Protein AF-A0A957MTG2-F1 (afdb_monomer)

Solvent-accessible surface area (backbone atoms only — not co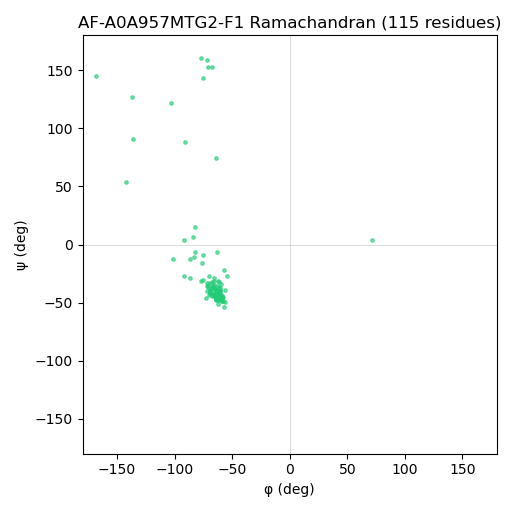mparable to full-atom values): 6756 Å² total; per-residue (Å²): 116,56,72,66,56,49,52,49,52,50,48,50,48,51,49,49,45,49,52,54,45,49,52,50,52,50,51,28,59,73,69,75,48,85,51,72,64,60,55,53,51,46,50,51,49,51,47,51,48,63,59,45,48,57,49,62,60,48,54,39,56,54,51,55,51,51,50,52,51,52,51,52,52,50,55,49,51,62,68,74,48,51,77,68,57,52,52,53,50,50,56,52,60,74,70,51,99,70,54,78,67,56,55,52,51,57,66,62,62,60,73,64,76,82,74,76,130

Radius of gyration: 26.31 Å; Cα contacts (8 Å, |Δi|>4): 31; chains: 1; bounding box: 50×38×67 Å

Structure (mmCIF, N/CA/C/O backbone):
data_AF-A0A957MTG2-F1
#
_entry.id   AF-A0A957MTG2-F1
#
loop_
_atom_site.group_PDB
_atom_site.id
_atom_site.type_symbol
_atom_site.label_atom_id
_atom_site.label_alt_id
_atom_site.label_comp_id
_atom_site.label_asym_id
_atom_site.label_entity_id
_atom_site.label_seq_id
_atom_site.pdbx_PDB_ins_code
_atom_site.Cartn_x
_atom_site.Cartn_y
_atom_site.Cartn_z
_atom_site.occupancy
_atom_site.B_iso_or_equiv
_atom_site.auth_seq_id
_atom_site.auth_comp_id
_atom_site.auth_asym_id
_atom_site.auth_atom_id
_atom_site.pdbx_PDB_model_num
ATOM 1 N N . MET A 1 1 ? -6.162 0.741 13.867 1.00 60.31 1 MET A N 1
ATOM 2 C CA . MET A 1 1 ? -5.181 1.696 13.278 1.00 60.31 1 MET A CA 1
ATOM 3 C C . MET A 1 1 ? -5.815 3.071 12.999 1.00 60.31 1 MET A C 1
ATOM 5 O O . MET A 1 1 ? -6.936 3.103 12.501 1.00 60.31 1 MET A O 1
ATOM 9 N N . SER A 1 2 ? -5.144 4.195 13.303 1.00 74.56 2 SER A N 1
ATOM 10 C CA . SER A 1 2 ? -5.679 5.555 13.064 1.00 74.56 2 SER A CA 1
ATOM 11 C C . SER A 1 2 ? -5.703 5.934 11.575 1.00 74.56 2 SER A C 1
ATOM 13 O O . SER A 1 2 ? -4.963 5.381 10.759 1.00 74.56 2 SER A O 1
ATOM 15 N N . GLU A 1 3 ? -6.541 6.906 11.206 1.00 76.62 3 GLU A N 1
ATOM 16 C CA . GLU A 1 3 ? -6.625 7.413 9.829 1.00 76.62 3 GLU A CA 1
ATOM 17 C C . GLU A 1 3 ? -5.312 8.031 9.341 1.00 76.62 3 GLU A C 1
ATOM 19 O O . GLU A 1 3 ? -4.906 7.791 8.204 1.00 76.62 3 GLU A O 1
ATOM 24 N N . SER A 1 4 ? -4.598 8.713 10.239 1.00 82.44 4 SER A N 1
ATOM 25 C CA . SER A 1 4 ? -3.248 9.216 9.995 1.00 82.44 4 SER A CA 1
ATOM 26 C C . SER A 1 4 ? -2.274 8.091 9.640 1.00 82.44 4 SER A C 1
ATOM 28 O O . SER A 1 4 ? -1.585 8.193 8.631 1.00 82.44 4 SER A O 1
ATOM 30 N N . ASN A 1 5 ? -2.286 6.970 10.371 1.00 85.12 5 ASN A N 1
ATOM 31 C CA . ASN A 1 5 ? -1.425 5.827 10.057 1.00 85.12 5 ASN A CA 1
ATOM 32 C C . ASN A 1 5 ? -1.743 5.210 8.688 1.00 85.12 5 ASN A C 1
ATOM 34 O O . ASN A 1 5 ? -0.824 4.771 8.000 1.00 85.12 5 ASN A O 1
ATOM 38 N N . ARG A 1 6 ? -3.017 5.174 8.262 1.00 81.75 6 ARG A N 1
ATOM 39 C CA . ARG A 1 6 ? -3.400 4.669 6.924 1.00 81.75 6 ARG A CA 1
ATOM 40 C C . ARG A 1 6 ? -2.825 5.543 5.820 1.00 81.75 6 ARG A C 1
ATOM 42 O O . ARG A 1 6 ? -2.247 5.024 4.863 1.00 81.75 6 ARG A O 1
ATOM 49 N N . ALA A 1 7 ? -2.976 6.857 5.971 1.00 86.69 7 ALA A N 1
ATOM 50 C CA . ALA A 1 7 ? -2.436 7.829 5.034 1.00 86.69 7 ALA A CA 1
ATOM 51 C C . ALA A 1 7 ? -0.906 7.735 4.975 1.00 86.69 7 ALA A C 1
ATOM 53 O O . ALA A 1 7 ? -0.346 7.667 3.884 1.00 86.69 7 ALA A O 1
ATOM 54 N N . THR A 1 8 ? -0.239 7.626 6.127 1.00 91.19 8 THR A N 1
ATOM 55 C CA . THR A 1 8 ? 1.216 7.459 6.202 1.00 91.19 8 THR A CA 1
ATOM 56 C C . THR A 1 8 ? 1.685 6.159 5.553 1.00 91.19 8 THR A C 1
ATOM 58 O O . THR A 1 8 ? 2.601 6.204 4.741 1.00 91.19 8 THR A O 1
ATOM 61 N N . LEU A 1 9 ? 1.060 5.011 5.834 1.00 90.25 9 LEU A N 1
ATOM 62 C CA . LEU A 1 9 ? 1.445 3.734 5.215 1.00 90.25 9 LEU A CA 1
ATOM 63 C C . LEU A 1 9 ? 1.228 3.732 3.701 1.00 90.25 9 LEU A C 1
ATOM 65 O O . LEU A 1 9 ? 2.086 3.258 2.962 1.00 90.25 9 LEU A O 1
ATOM 69 N N . THR A 1 10 ? 0.113 4.295 3.235 1.00 91.12 10 THR A N 1
ATOM 70 C CA . THR A 1 10 ? -0.160 4.425 1.797 1.00 91.12 10 THR A CA 1
ATOM 71 C C . THR A 1 10 ? 0.876 5.342 1.149 1.00 91.12 10 THR A C 1
ATOM 73 O O . THR A 1 10 ? 1.462 4.991 0.131 1.00 91.12 10 THR A O 1
ATOM 76 N N . PHE A 1 11 ? 1.177 6.483 1.773 1.00 93.00 11 PHE A N 1
ATOM 77 C CA . PHE A 1 11 ? 2.217 7.395 1.306 1.00 93.00 11 PHE A CA 1
ATOM 78 C C . PHE A 1 11 ? 3.591 6.717 1.237 1.00 93.00 11 PHE A C 1
ATOM 80 O O . PHE A 1 11 ? 4.267 6.820 0.219 1.00 93.00 11 PHE A O 1
ATOM 87 N N . VAL A 1 12 ? 3.984 5.973 2.275 1.00 94.50 12 VAL A N 1
ATOM 88 C CA . VAL A 1 12 ? 5.250 5.224 2.3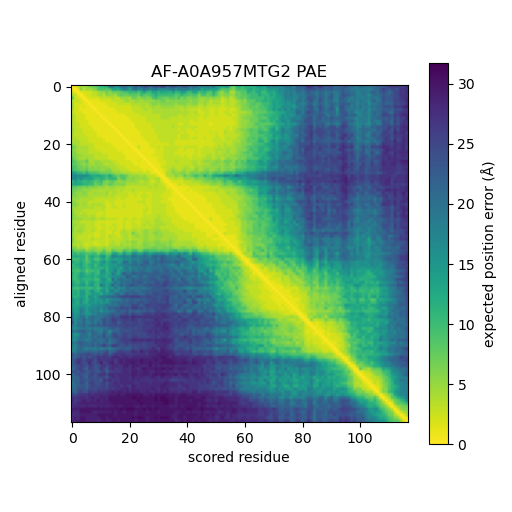15 1.00 94.50 12 VAL A CA 1
ATOM 89 C C . VAL A 1 12 ? 5.299 4.158 1.219 1.00 94.50 12 VAL A C 1
ATOM 91 O O . VAL A 1 12 ? 6.312 4.053 0.533 1.00 94.50 12 VAL A O 1
ATOM 94 N N . LEU A 1 13 ? 4.213 3.408 1.006 1.00 94.25 13 LEU A N 1
ATOM 95 C CA . LEU A 1 13 ? 4.109 2.400 -0.053 1.00 94.25 13 LEU A CA 1
ATOM 96 C C . LEU A 1 13 ? 4.336 3.016 -1.442 1.00 94.25 13 LEU A C 1
ATOM 98 O O . LEU A 1 13 ? 5.140 2.508 -2.228 1.00 94.25 13 LEU A O 1
ATOM 102 N N . TRP A 1 14 ? 3.656 4.124 -1.740 1.00 94.94 14 TRP A N 1
ATOM 103 C CA . TRP A 1 14 ? 3.784 4.811 -3.025 1.00 94.94 14 TRP A CA 1
ATOM 104 C C . TRP A 1 14 ? 5.146 5.486 -3.194 1.00 94.94 14 TRP A C 1
ATOM 106 O O . TRP A 1 14 ? 5.735 5.392 -4.269 1.00 94.94 14 TRP A O 1
ATOM 116 N N . LEU A 1 15 ? 5.684 6.101 -2.137 1.00 96.25 15 LEU A N 1
ATOM 117 C CA . LEU A 1 15 ? 7.016 6.704 -2.151 1.00 96.25 15 LEU A CA 1
ATOM 118 C C . LEU A 1 15 ? 8.092 5.649 -2.418 1.00 96.25 15 LEU A C 1
ATOM 120 O O . LEU A 1 15 ? 8.933 5.837 -3.293 1.00 96.25 15 LEU A O 1
ATOM 124 N N . PHE A 1 16 ? 8.043 4.521 -1.710 1.00 95.38 16 PHE A N 1
ATOM 125 C CA . PHE A 1 16 ? 8.971 3.415 -1.917 1.00 95.38 16 PHE A CA 1
ATOM 126 C C . PHE A 1 16 ? 8.884 2.878 -3.348 1.00 95.38 16 PHE A C 1
ATOM 128 O O . PHE A 1 16 ? 9.905 2.719 -4.014 1.00 95.38 16 PHE A O 1
ATOM 135 N N . SER A 1 17 ? 7.666 2.682 -3.858 1.00 93.75 17 SER A N 1
ATOM 136 C CA . SER A 1 17 ? 7.443 2.229 -5.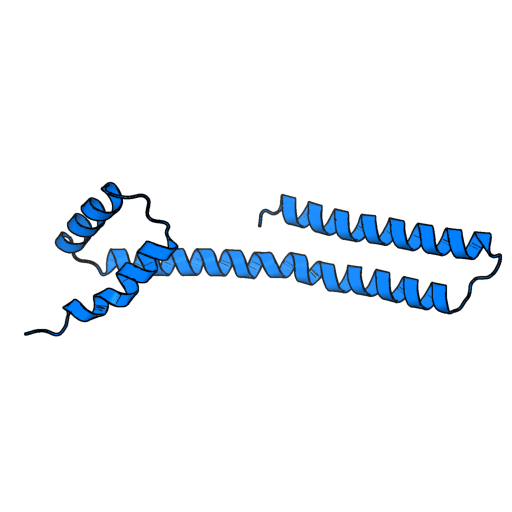235 1.00 93.75 17 SER A CA 1
ATOM 137 C C . SER A 1 17 ? 8.025 3.210 -6.255 1.00 93.75 17 SER A C 1
ATOM 139 O O . SER A 1 17 ? 8.700 2.791 -7.192 1.00 93.75 17 SER A O 1
ATOM 141 N N . ALA A 1 18 ? 7.834 4.517 -6.053 1.00 94.56 18 ALA A N 1
ATOM 142 C CA . ALA A 1 18 ? 8.395 5.555 -6.913 1.00 94.56 18 ALA A CA 1
ATOM 143 C C . ALA A 1 18 ? 9.931 5.564 -6.889 1.00 94.56 18 ALA A C 1
ATOM 145 O O . ALA A 1 18 ? 10.555 5.674 -7.942 1.00 94.56 18 ALA A O 1
ATOM 146 N N . VAL A 1 19 ? 10.543 5.399 -5.713 1.00 96.69 19 VAL A N 1
ATOM 147 C CA . VAL A 1 19 ? 12.004 5.309 -5.568 1.00 96.69 19 VAL A CA 1
ATOM 148 C C . VAL A 1 19 ? 12.550 4.080 -6.295 1.00 96.69 19 VAL A C 1
ATOM 150 O O . VAL A 1 19 ? 13.509 4.200 -7.056 1.00 96.69 19 VAL A O 1
ATOM 153 N N . VAL A 1 20 ? 11.927 2.914 -6.112 1.00 95.06 20 VAL A N 1
ATOM 154 C CA . VAL A 1 20 ? 12.345 1.666 -6.770 1.00 95.06 20 VAL A CA 1
ATOM 155 C C . VAL A 1 20 ? 12.201 1.768 -8.287 1.00 95.06 20 VAL A C 1
ATOM 157 O O . VAL A 1 20 ? 13.132 1.419 -9.010 1.00 95.06 20 VAL A O 1
ATOM 160 N N . LEU A 1 21 ? 11.075 2.290 -8.782 1.00 94.06 21 LEU A N 1
ATOM 161 C CA . LEU A 1 21 ? 10.871 2.522 -10.213 1.00 94.06 21 LEU A CA 1
ATOM 162 C C . LEU A 1 21 ? 11.900 3.511 -10.765 1.00 94.06 21 LEU A C 1
ATOM 164 O O . LEU A 1 21 ? 12.518 3.237 -11.789 1.00 94.06 21 LEU A O 1
ATOM 168 N N . GLY A 1 22 ? 12.135 4.624 -10.068 1.00 93.44 22 GLY A N 1
ATOM 169 C CA . GLY A 1 22 ? 13.144 5.608 -10.449 1.00 93.44 22 GLY A CA 1
ATOM 170 C C . GLY A 1 22 ? 14.534 4.986 -10.571 1.00 93.44 22 GLY A C 1
ATOM 171 O O . GLY A 1 22 ? 15.183 5.136 -11.603 1.00 93.44 22 GLY A O 1
ATOM 172 N N . ALA A 1 23 ? 14.965 4.218 -9.568 1.00 94.19 23 ALA A N 1
ATOM 173 C CA . ALA A 1 23 ? 16.242 3.506 -9.598 1.00 94.19 23 ALA A CA 1
ATOM 174 C C . ALA A 1 23 ? 16.322 2.501 -10.759 1.00 94.19 23 ALA A C 1
ATOM 176 O O . ALA A 1 23 ? 17.353 2.393 -11.423 1.00 94.19 23 ALA A O 1
ATOM 177 N N . LEU A 1 24 ? 15.224 1.800 -11.038 1.00 92.69 24 LEU A N 1
ATOM 178 C CA . LEU A 1 24 ? 15.139 0.827 -12.119 1.00 92.69 24 LEU A CA 1
ATOM 179 C C . LEU A 1 24 ? 15.278 1.485 -13.501 1.00 92.69 24 LEU A C 1
ATOM 181 O O . LEU A 1 24 ? 16.026 0.985 -14.340 1.00 92.69 24 LEU A O 1
ATOM 185 N N . PHE A 1 25 ? 14.630 2.630 -13.728 1.00 92.06 25 PHE A N 1
ATOM 186 C CA . PHE A 1 25 ? 14.767 3.383 -14.980 1.00 92.06 25 PHE A CA 1
ATOM 187 C C . PHE A 1 25 ? 16.131 4.069 -15.113 1.00 92.06 25 PHE A C 1
ATOM 189 O O . PHE A 1 25 ? 16.680 4.106 -16.212 1.00 92.06 25 PHE A O 1
ATOM 196 N N . ILE A 1 26 ? 16.716 4.557 -14.014 1.00 94.12 26 ILE A N 1
ATOM 197 C CA . ILE A 1 26 ? 18.093 5.075 -14.009 1.00 94.12 26 ILE A CA 1
ATOM 198 C C . ILE A 1 26 ? 19.080 3.961 -14.382 1.00 94.12 26 ILE A C 1
ATOM 200 O O . ILE A 1 26 ? 19.986 4.191 -15.178 1.00 94.12 26 ILE A O 1
ATOM 204 N N . SER A 1 27 ? 18.887 2.748 -13.857 1.00 90.50 27 SER A N 1
ATOM 205 C CA . SER A 1 27 ? 19.720 1.587 -14.192 1.00 90.50 27 SER A CA 1
ATOM 206 C C . SER A 1 27 ? 19.612 1.208 -15.673 1.00 90.50 27 SER A C 1
ATOM 208 O O . SER A 1 27 ? 20.635 1.012 -16.329 1.00 90.50 27 SER A O 1
ATOM 210 N N . ALA A 1 28 ? 18.394 1.199 -16.229 1.00 90.75 28 ALA A N 1
ATOM 211 C CA . ALA A 1 28 ? 18.176 0.979 -17.659 1.00 90.75 28 ALA A CA 1
ATOM 212 C C . ALA A 1 28 ? 18.872 2.051 -18.515 1.00 90.75 28 ALA A C 1
ATOM 214 O O . ALA A 1 28 ? 19.544 1.737 -19.496 1.00 90.75 28 ALA A O 1
ATOM 215 N N . ALA A 1 29 ? 18.759 3.323 -18.117 1.00 89.94 29 ALA A N 1
ATOM 216 C CA . ALA A 1 29 ? 19.406 4.434 -18.808 1.00 89.94 29 ALA A CA 1
ATOM 217 C C . ALA A 1 29 ? 20.940 4.341 -18.750 1.00 89.94 29 ALA A C 1
ATOM 219 O O . ALA A 1 29 ? 21.602 4.604 -19.750 1.00 89.94 29 ALA A O 1
ATOM 220 N N . ALA A 1 30 ? 21.506 3.922 -17.614 1.00 92.06 30 ALA A N 1
ATOM 221 C CA . ALA A 1 30 ? 22.948 3.733 -17.451 1.00 92.06 30 ALA A CA 1
ATOM 222 C C . ALA A 1 30 ? 23.505 2.598 -18.326 1.00 92.06 30 ALA A C 1
ATOM 224 O O . ALA A 1 30 ? 24.648 2.671 -18.770 1.00 92.06 30 ALA A O 1
ATOM 225 N N . GLN A 1 31 ? 22.700 1.566 -18.589 1.00 90.56 31 GLN A N 1
ATOM 226 C CA . GLN A 1 31 ? 23.052 0.456 -19.481 1.00 90.56 31 GLN A CA 1
ATOM 227 C C . GLN A 1 31 ? 22.798 0.780 -20.962 1.00 90.56 31 GLN A C 1
ATOM 229 O O . GLN A 1 31 ? 23.231 0.031 -21.830 1.00 90.56 31 GLN A O 1
ATOM 234 N N . GLY A 1 32 ? 22.109 1.888 -21.261 1.00 89.00 32 GLY A N 1
ATOM 235 C CA . GLY A 1 32 ? 21.767 2.300 -22.625 1.00 89.00 32 GLY A CA 1
ATOM 236 C C . GLY A 1 32 ? 20.694 1.438 -23.296 1.00 89.00 32 GLY A C 1
ATOM 237 O O . GLY A 1 32 ? 20.361 1.679 -24.455 1.00 89.00 32 GLY A O 1
ATOM 238 N N . GLU A 1 33 ? 20.126 0.464 -22.582 1.00 91.06 33 GLU A N 1
ATOM 239 C CA . GLU A 1 33 ? 19.174 -0.504 -23.118 1.00 91.06 33 GLU A CA 1
ATOM 240 C C . GLU A 1 33 ? 18.004 -0.717 -22.154 1.00 91.06 33 GLU A C 1
ATOM 242 O O . GLU A 1 33 ? 18.167 -1.059 -20.981 1.00 91.06 33 GLU A O 1
ATOM 247 N N . LEU A 1 34 ? 16.782 -0.564 -22.670 1.00 90.38 34 LEU A N 1
ATOM 248 C CA . LEU A 1 34 ? 15.565 -0.855 -21.921 1.00 90.38 34 LEU A CA 1
ATOM 249 C C . LEU A 1 34 ? 15.177 -2.314 -22.158 1.00 90.38 34 LEU A C 1
ATOM 251 O O . LEU A 1 34 ? 14.439 -2.647 -23.085 1.00 90.38 34 LEU A O 1
ATOM 255 N N . THR A 1 35 ? 15.720 -3.204 -21.330 1.00 92.12 35 THR A N 1
ATOM 256 C CA . THR A 1 35 ? 15.434 -4.638 -21.463 1.00 92.12 35 THR A CA 1
ATOM 257 C C . THR A 1 35 ? 13.994 -4.963 -21.032 1.00 92.12 35 THR A C 1
ATOM 259 O O . THR A 1 35 ? 13.445 -4.290 -20.151 1.00 92.12 35 THR A O 1
ATOM 262 N N . PRO A 1 36 ? 13.378 -6.037 -21.566 1.00 92.00 36 PRO A N 1
ATOM 263 C CA . PRO A 1 36 ? 12.044 -6.480 -21.149 1.00 92.00 36 PRO A CA 1
ATOM 264 C C . PRO A 1 36 ? 11.925 -6.728 -19.639 1.00 92.00 36 PRO A C 1
ATOM 266 O O . PRO A 1 36 ? 10.850 -6.569 -19.064 1.00 92.00 36 PRO A O 1
ATOM 269 N N . TRP A 1 37 ? 13.035 -7.073 -18.978 1.00 91.81 37 TRP A N 1
ATOM 270 C CA . TRP A 1 37 ? 13.061 -7.318 -17.540 1.00 91.81 37 TRP A CA 1
ATOM 271 C C . TRP A 1 37 ? 12.772 -6.063 -16.712 1.00 91.81 37 TRP A C 1
ATOM 273 O O . TRP A 1 37 ? 12.080 -6.146 -15.699 1.00 91.81 37 TRP A O 1
ATOM 283 N N . HIS A 1 38 ? 13.212 -4.891 -17.179 1.00 90.69 38 HIS A N 1
ATOM 284 C CA . HIS A 1 38 ? 12.886 -3.612 -16.548 1.00 90.69 38 HIS A CA 1
ATOM 285 C C . HIS A 1 38 ? 11.374 -3.363 -16.560 1.00 90.69 38 HIS A C 1
ATOM 287 O O . HIS A 1 38 ? 10.788 -2.995 -15.544 1.00 90.69 38 HIS A O 1
ATOM 293 N N . VAL A 1 39 ? 10.727 -3.628 -17.697 1.00 92.56 39 VAL A N 1
ATOM 294 C CA . VAL A 1 39 ? 9.278 -3.453 -17.857 1.00 92.56 39 VAL A CA 1
ATOM 295 C C . VAL A 1 39 ? 8.518 -4.405 -16.937 1.00 92.56 39 VAL A C 1
ATOM 297 O O . VAL A 1 39 ? 7.639 -3.967 -16.199 1.00 92.56 39 VAL A O 1
ATOM 300 N N . VAL A 1 40 ? 8.887 -5.689 -16.920 1.00 95.19 40 VAL A N 1
ATOM 301 C CA . VAL A 1 40 ? 8.250 -6.692 -16.051 1.00 95.19 40 VAL A CA 1
ATOM 302 C C . VAL A 1 40 ? 8.374 -6.302 -14.579 1.00 95.19 40 VAL A C 1
ATOM 304 O O . VAL A 1 40 ? 7.371 -6.277 -13.869 1.00 95.19 40 VAL A O 1
ATOM 307 N N . LEU A 1 41 ? 9.574 -5.943 -14.122 1.00 92.81 41 LEU A N 1
ATOM 308 C CA . LEU A 1 41 ? 9.790 -5.513 -12.741 1.00 92.81 41 LEU A CA 1
ATOM 309 C C . LEU A 1 41 ? 8.998 -4.247 -12.398 1.00 92.81 41 LEU A C 1
ATOM 311 O O . LEU A 1 41 ? 8.410 -4.178 -11.320 1.00 92.81 41 LEU A O 1
ATOM 315 N N . ALA A 1 42 ? 8.917 -3.277 -13.312 1.00 92.50 42 ALA A N 1
ATOM 316 C CA . ALA A 1 42 ? 8.107 -2.081 -13.107 1.00 92.50 42 ALA A CA 1
ATOM 317 C C . ALA A 1 42 ? 6.619 -2.420 -12.919 1.00 92.50 42 ALA A C 1
ATOM 319 O O . ALA A 1 42 ? 5.976 -1.902 -12.003 1.00 92.50 42 ALA A O 1
ATOM 320 N N . PHE A 1 43 ? 6.084 -3.340 -13.727 1.00 95.31 43 PHE A N 1
ATOM 321 C CA . PHE A 1 43 ? 4.712 -3.827 -13.578 1.00 95.31 43 PHE A CA 1
ATOM 322 C C . PHE A 1 43 ? 4.492 -4.589 -12.272 1.00 95.31 43 PHE A C 1
ATOM 324 O O . PHE A 1 43 ? 3.445 -4.418 -11.653 1.00 95.31 43 PHE A O 1
ATOM 331 N N . VAL A 1 44 ? 5.458 -5.393 -11.823 1.00 95.94 44 VAL A N 1
ATOM 332 C CA . VAL A 1 44 ? 5.368 -6.095 -10.533 1.00 95.94 44 VAL A CA 1
ATOM 333 C C . VAL A 1 44 ? 5.320 -5.095 -9.379 1.00 95.94 44 VAL A C 1
ATOM 335 O O . VAL A 1 44 ? 4.445 -5.197 -8.522 1.00 95.94 44 VAL A O 1
ATOM 338 N N . VAL A 1 45 ? 6.208 -4.096 -9.373 1.00 93.88 45 VAL A N 1
ATOM 339 C CA . VAL A 1 45 ? 6.246 -3.060 -8.327 1.00 93.88 45 VAL A CA 1
ATOM 340 C C . VAL A 1 45 ? 4.943 -2.259 -8.303 1.00 93.88 45 VAL A C 1
ATOM 342 O O . VAL A 1 45 ? 4.347 -2.087 -7.240 1.00 93.88 45 VAL A O 1
ATOM 345 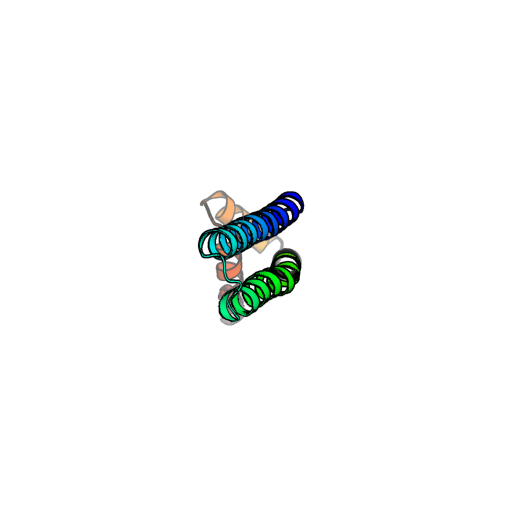N N . LEU A 1 46 ? 4.448 -1.830 -9.468 1.00 93.94 46 LEU A N 1
ATOM 346 C CA . LEU A 1 46 ? 3.160 -1.138 -9.572 1.00 93.94 46 LEU A CA 1
ATOM 347 C C . LEU A 1 46 ? 1.992 -2.026 -9.136 1.00 93.94 46 LEU A C 1
ATOM 349 O O . LEU A 1 46 ? 1.122 -1.573 -8.396 1.00 93.94 46 LEU A O 1
ATOM 353 N N . GLY A 1 47 ? 1.979 -3.292 -9.551 1.00 93.44 47 GLY A N 1
ATOM 354 C CA . GLY A 1 47 ? 0.953 -4.257 -9.168 1.00 93.44 47 GLY A CA 1
ATOM 355 C C . GLY A 1 47 ? 0.888 -4.449 -7.655 1.00 93.44 47 GLY A C 1
ATOM 356 O O . GLY A 1 47 ? -0.196 -4.399 -7.077 1.00 93.44 47 GLY A O 1
ATOM 357 N N . LEU A 1 48 ? 2.041 -4.579 -6.996 1.00 93.19 48 LEU A N 1
ATOM 358 C CA . LEU A 1 48 ? 2.123 -4.675 -5.538 1.00 93.19 48 LEU A CA 1
ATOM 359 C C . LEU A 1 48 ? 1.626 -3.403 -4.841 1.00 93.19 48 LEU A C 1
ATOM 361 O O . LEU A 1 48 ? 0.915 -3.508 -3.845 1.00 93.19 48 LEU A O 1
ATOM 365 N N . ALA A 1 49 ? 1.928 -2.212 -5.363 1.00 91.44 49 ALA A N 1
ATOM 366 C CA . ALA A 1 49 ? 1.421 -0.958 -4.802 1.00 91.44 49 ALA A CA 1
ATOM 367 C C . ALA A 1 49 ? -0.111 -0.840 -4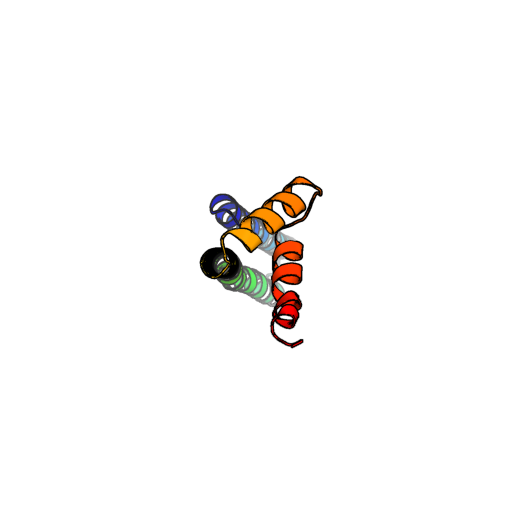.935 1.00 91.44 49 ALA A C 1
ATOM 369 O O . ALA A 1 49 ? -0.811 -0.479 -3.980 1.00 91.44 49 ALA A O 1
ATOM 370 N N . VAL A 1 50 ? -0.646 -1.205 -6.104 1.00 93.81 50 VAL A N 1
ATOM 371 C CA . VAL A 1 50 ? -2.086 -1.176 -6.392 1.00 93.81 50 VAL A CA 1
ATOM 372 C C . V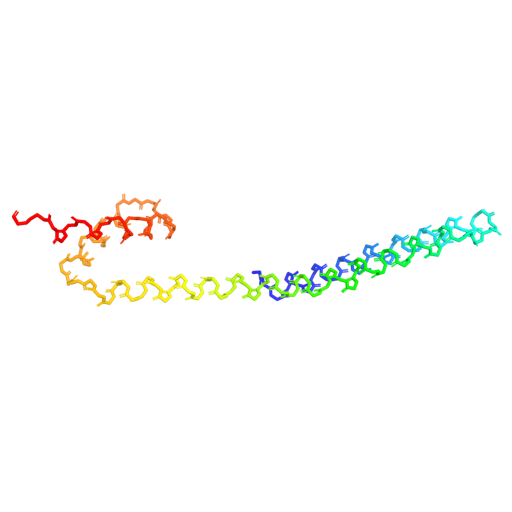AL A 1 50 ? -2.843 -2.194 -5.542 1.00 93.81 50 VAL A C 1
ATOM 374 O O . VAL A 1 50 ? -3.882 -1.847 -4.992 1.00 93.81 50 VAL A O 1
ATOM 377 N N . VAL A 1 51 ? -2.329 -3.419 -5.389 1.00 93.19 51 VAL A N 1
ATOM 378 C CA . VAL A 1 51 ? -2.955 -4.478 -4.572 1.00 93.19 51 VAL A CA 1
ATOM 379 C C . VAL A 1 51 ? -2.731 -4.255 -3.070 1.00 93.19 51 VAL A C 1
ATOM 381 O O . VAL A 1 51 ? -3.601 -4.569 -2.260 1.00 93.19 51 VAL A O 1
ATOM 384 N N . GLY A 1 52 ? -1.607 -3.661 -2.671 1.00 88.06 52 GLY A N 1
ATOM 385 C CA . GLY A 1 52 ? -1.305 -3.345 -1.273 1.00 88.06 52 GLY A CA 1
ATOM 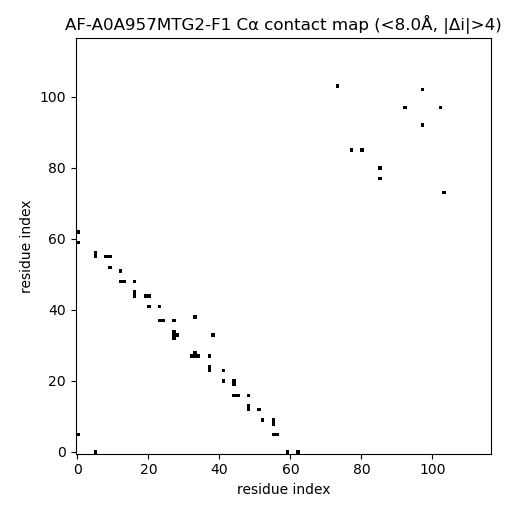386 C C . GLY A 1 52 ? -2.185 -2.232 -0.699 1.00 88.06 52 GLY A C 1
ATOM 387 O O . GLY A 1 52 ? -2.566 -2.283 0.469 1.00 88.06 52 GLY A O 1
ATOM 388 N N . THR A 1 53 ? -2.583 -1.259 -1.522 1.00 89.56 53 THR A N 1
ATOM 389 C CA . THR A 1 53 ? -3.458 -0.150 -1.104 1.00 89.56 53 THR A CA 1
ATOM 390 C C . THR A 1 53 ? -4.804 -0.622 -0.509 1.00 89.56 53 THR A C 1
ATOM 392 O O . THR A 1 53 ? -5.111 -0.244 0.626 1.00 89.56 53 THR A O 1
ATOM 395 N N . PRO A 1 54 ? -5.618 -1.467 -1.179 1.00 88.00 54 PRO A N 1
ATOM 396 C CA . PRO A 1 54 ? -6.862 -1.969 -0.601 1.00 88.00 54 PRO A CA 1
ATOM 397 C C . PRO A 1 54 ? -6.627 -2.870 0.616 1.00 88.00 54 PRO A C 1
ATOM 399 O O . PRO A 1 54 ? -7.465 -2.881 1.515 1.00 88.00 54 PRO A O 1
ATOM 402 N N . TYR A 1 55 ? -5.492 -3.574 0.695 1.00 87.25 55 TYR A N 1
ATOM 403 C CA . TYR A 1 55 ? -5.139 -4.376 1.869 1.00 87.25 55 TYR A CA 1
ATOM 404 C C . TYR A 1 55 ? -4.932 -3.499 3.118 1.00 87.25 55 TYR A C 1
ATOM 406 O O . TYR A 1 55 ? -5.538 -3.752 4.160 1.00 87.25 55 TYR A O 1
ATOM 414 N N . ILE A 1 56 ? -4.174 -2.402 2.990 1.00 85.81 56 ILE A N 1
ATOM 415 C CA . ILE A 1 56 ? -3.944 -1.422 4.070 1.00 85.81 56 ILE A CA 1
ATOM 416 C C . ILE A 1 56 ? -5.260 -0.768 4.516 1.00 85.81 56 ILE A C 1
ATOM 418 O O . ILE A 1 56 ? -5.504 -0.577 5.710 1.00 85.81 56 ILE A O 1
ATOM 422 N N . LEU A 1 57 ? -6.136 -0.432 3.565 1.00 82.75 57 LEU A N 1
ATOM 423 C CA . LEU A 1 57 ? -7.437 0.164 3.873 1.00 82.75 57 LEU A CA 1
ATOM 424 C C . LEU A 1 57 ? -8.376 -0.842 4.564 1.00 82.75 57 LEU A C 1
ATOM 426 O O . LEU A 1 57 ? -9.043 -0.492 5.544 1.00 82.75 57 LEU A O 1
ATOM 430 N N . GLY A 1 58 ? -8.397 -2.092 4.094 1.00 77.75 58 GLY A N 1
ATOM 431 C CA . GLY A 1 58 ? -9.263 -3.161 4.595 1.00 77.75 58 GLY A CA 1
ATOM 432 C C . GLY A 1 58 ? -8.922 -3.638 6.008 1.00 77.75 58 GLY A C 1
ATOM 433 O O . GLY A 1 58 ? -9.832 -3.853 6.810 1.00 77.75 58 GLY A O 1
ATOM 434 N N . GLN A 1 59 ? -7.633 -3.727 6.353 1.00 70.00 59 GLN A N 1
ATOM 435 C CA . GLN A 1 59 ? -7.167 -4.233 7.652 1.00 70.00 59 GLN A CA 1
ATOM 436 C C . GLN A 1 59 ? -7.759 -3.457 8.843 1.00 70.00 59 GLN A C 1
ATOM 438 O O . GLN A 1 59 ? -8.189 -4.043 9.835 1.00 70.00 59 GLN A O 1
ATOM 443 N N . SER A 1 60 ? -7.885 -2.134 8.717 1.00 60.25 60 SER A N 1
ATOM 444 C CA . SER A 1 60 ? -8.435 -1.285 9.785 1.00 60.25 60 SER A CA 1
ATOM 445 C C . SER A 1 60 ? -9.940 -1.460 10.020 1.00 60.25 60 SER A C 1
ATOM 447 O O . SER A 1 60 ? -10.423 -1.225 11.128 1.00 60.25 60 SER A O 1
ATOM 449 N N . ARG A 1 61 ? -10.688 -1.869 8.985 1.00 62.56 61 ARG A N 1
ATOM 450 C CA . ARG A 1 61 ? -12.128 -2.132 9.094 1.00 62.56 61 ARG A CA 1
ATOM 451 C C . ARG A 1 61 ? -12.367 -3.380 9.936 1.00 62.56 61 ARG A C 1
ATOM 453 O O . ARG A 1 61 ? -13.260 -3.376 10.772 1.00 62.56 61 ARG A O 1
ATOM 460 N N . SER A 1 62 ? -11.519 -4.391 9.753 1.00 62.22 62 SER A N 1
ATOM 461 C CA . SER A 1 62 ? -11.532 -5.612 10.555 1.00 62.22 62 SER A CA 1
ATOM 462 C C . SER A 1 62 ? -11.249 -5.314 12.032 1.00 62.22 62 SER A C 1
ATOM 464 O O . SER A 1 62 ? -12.055 -5.656 12.891 1.00 62.22 62 SER A O 1
ATOM 466 N N . GLU A 1 63 ? -10.171 -4.581 12.340 1.00 62.41 63 GLU A N 1
ATOM 467 C CA . GLU A 1 63 ? -9.824 -4.222 13.729 1.00 62.41 63 GLU A CA 1
ATOM 468 C C . GLU A 1 63 ? -10.938 -3.445 14.447 1.00 62.41 63 GLU A C 1
ATOM 470 O O . GLU A 1 63 ? -11.282 -3.764 15.583 1.00 62.41 63 GLU A O 1
ATOM 475 N N . ALA A 1 64 ? -11.530 -2.444 13.786 1.00 63.09 64 ALA A N 1
ATOM 476 C CA . ALA A 1 64 ? -12.587 -1.632 14.387 1.00 63.09 64 ALA A CA 1
ATOM 477 C C . ALA A 1 64 ? -13.876 -2.433 14.641 1.00 63.09 64 ALA A C 1
ATOM 479 O O . ALA A 1 64 ? -14.556 -2.212 15.644 1.00 63.09 64 ALA A O 1
ATOM 480 N N . GLU A 1 65 ? -14.227 -3.364 13.754 1.00 68.00 65 GLU A N 1
ATOM 481 C CA . GLU A 1 65 ? -15.375 -4.253 13.958 1.00 68.00 65 GLU A CA 1
ATOM 482 C C . GLU A 1 65 ? -15.101 -5.290 15.057 1.00 68.00 65 GLU A C 1
ATOM 484 O O . GLU A 1 65 ? -15.985 -5.563 15.875 1.00 68.00 65 GLU A O 1
ATOM 489 N N . HIS A 1 66 ? -13.869 -5.797 15.165 1.00 69.62 66 HIS A N 1
ATOM 490 C CA . HIS A 1 66 ? -13.464 -6.657 16.276 1.00 69.62 66 HIS A CA 1
ATOM 491 C C . HIS A 1 66 ? -13.534 -5.930 17.624 1.00 69.62 66 HIS A C 1
ATOM 493 O O . HIS A 1 66 ? -14.080 -6.485 18.577 1.00 69.62 66 HIS A O 1
ATOM 499 N N . GLU A 1 67 ? -13.065 -4.681 17.717 1.00 71.25 67 GLU A N 1
ATOM 500 C CA . GLU A 1 67 ? -13.132 -3.907 18.964 1.00 71.25 67 GLU A CA 1
ATOM 501 C C . GLU A 1 67 ? -14.582 -3.602 19.372 1.00 71.25 67 GLU A C 1
ATOM 503 O O . GLU A 1 67 ? -14.959 -3.791 20.530 1.00 71.25 67 GLU A O 1
ATOM 508 N N . LYS A 1 68 ? -15.437 -3.204 18.420 1.00 72.12 68 LYS A N 1
ATOM 509 C CA . LYS A 1 68 ? -16.873 -3.005 18.681 1.00 72.12 68 LYS A CA 1
ATOM 510 C C . LYS A 1 68 ? -17.555 -4.290 19.139 1.00 72.12 68 LYS A C 1
ATOM 512 O O . LYS A 1 68 ? -18.400 -4.245 20.028 1.00 72.12 68 LYS A O 1
ATOM 517 N N . THR A 1 69 ? -17.200 -5.424 18.539 1.00 75.19 69 THR A N 1
ATOM 518 C CA . THR A 1 69 ? -17.755 -6.730 18.912 1.00 75.19 69 THR A CA 1
ATOM 519 C C . THR A 1 69 ? -17.305 -7.131 20.316 1.00 75.19 69 THR A C 1
ATOM 521 O O . THR A 1 69 ? -18.141 -7.552 21.113 1.00 75.19 69 THR A O 1
ATOM 524 N N . LYS A 1 70 ? -16.025 -6.917 20.663 1.00 73.81 70 LYS A N 1
ATOM 525 C CA . LYS A 1 70 ? -15.504 -7.125 22.025 1.00 73.81 70 LYS A CA 1
ATOM 526 C C . LYS A 1 70 ? -16.248 -6.257 23.049 1.00 73.81 70 LYS A C 1
ATOM 528 O O . LYS A 1 70 ? -16.739 -6.791 24.037 1.00 73.81 70 LYS A O 1
ATOM 533 N N . ARG A 1 71 ? -16.421 -4.955 22.782 1.00 76.00 71 ARG A N 1
ATOM 534 C CA . ARG A 1 71 ? -17.170 -4.036 23.666 1.00 76.00 71 ARG A CA 1
ATOM 535 C C . ARG A 1 71 ? -18.620 -4.472 23.864 1.00 76.00 71 ARG A C 1
ATOM 537 O O . ARG A 1 71 ? -19.063 -4.592 24.995 1.00 76.00 71 ARG A O 1
ATOM 544 N N . ARG A 1 72 ? -19.332 -4.797 22.779 1.00 78.31 72 ARG A N 1
ATOM 545 C CA . ARG A 1 72 ? -20.722 -5.284 22.857 1.00 78.31 72 ARG A CA 1
ATOM 546 C C . ARG A 1 72 ? -20.848 -6.583 23.647 1.00 78.31 72 ARG A C 1
ATOM 548 O O . ARG A 1 72 ? -21.833 -6.761 24.351 1.00 78.31 72 ARG A O 1
ATOM 555 N N . ARG A 1 73 ? -19.878 -7.494 23.525 1.00 77.56 73 ARG A N 1
ATOM 556 C CA . ARG A 1 73 ? -19.870 -8.746 24.292 1.00 77.56 73 ARG A CA 1
ATOM 557 C C . ARG A 1 73 ? -19.713 -8.476 25.788 1.00 77.56 73 ARG A C 1
ATOM 559 O O . ARG A 1 73 ? -20.457 -9.057 26.565 1.00 77.56 73 ARG A O 1
ATOM 566 N N . ILE A 1 74 ? -18.798 -7.585 26.169 1.00 78.50 74 ILE A N 1
ATOM 567 C CA . ILE A 1 74 ? -18.598 -7.186 27.570 1.00 78.50 74 ILE A CA 1
ATOM 568 C C . ILE A 1 74 ? -19.844 -6.477 28.115 1.00 78.50 74 ILE A C 1
ATOM 570 O O . ILE A 1 74 ? -20.322 -6.848 29.178 1.00 78.50 74 ILE A O 1
ATOM 574 N N . ASP A 1 75 ? -20.411 -5.520 27.376 1.00 79.94 75 ASP A N 1
ATOM 575 C CA . ASP A 1 75 ? -21.614 -4.790 27.805 1.00 79.94 75 ASP A CA 1
ATOM 576 C C . ASP A 1 75 ? -22.815 -5.723 28.006 1.00 79.94 75 ASP A C 1
ATOM 578 O O . ASP A 1 75 ? -23.582 -5.553 28.951 1.00 79.94 75 ASP A O 1
ATOM 582 N N . ASN A 1 76 ? -22.977 -6.723 27.134 1.00 81.44 76 ASN A N 1
ATOM 583 C CA . ASN A 1 76 ? -24.030 -7.722 27.287 1.00 81.44 76 ASN A CA 1
ATOM 584 C C . ASN A 1 76 ? -23.792 -8.609 28.515 1.00 81.44 76 ASN A C 1
ATOM 586 O O . ASN A 1 76 ? -24.722 -8.821 29.280 1.00 81.44 76 ASN A O 1
ATOM 590 N N . LEU A 1 77 ? -22.556 -9.071 28.738 1.00 76.31 77 LEU A N 1
ATOM 591 C CA . LEU A 1 77 ? -22.218 -9.871 29.920 1.00 76.31 77 LEU A CA 1
ATOM 592 C C . LEU A 1 77 ? -22.458 -9.087 31.215 1.00 76.31 77 LEU A C 1
ATOM 594 O O . LEU A 1 77 ? -23.126 -9.588 32.106 1.00 76.31 77 LEU A O 1
ATOM 598 N N . LEU A 1 78 ? -22.004 -7.833 31.293 1.00 75.44 78 LEU A N 1
ATOM 599 C CA . LEU A 1 78 ? -22.220 -6.972 32.463 1.00 75.44 78 LEU A CA 1
ATOM 600 C C . LEU A 1 78 ? -23.701 -6.700 32.741 1.00 75.44 78 LEU A C 1
ATOM 602 O O . LEU A 1 78 ? -24.086 -6.517 33.890 1.00 75.44 78 LEU A O 1
ATOM 606 N N . ARG A 1 79 ? -24.527 -6.637 31.695 1.00 78.44 79 ARG A N 1
ATOM 607 C CA . ARG A 1 79 ? -25.972 -6.436 31.823 1.00 78.44 79 ARG A CA 1
ATOM 608 C C . ARG A 1 79 ? -26.704 -7.696 32.290 1.00 78.44 79 ARG A C 1
ATOM 610 O O . ARG A 1 79 ? -27.754 -7.569 32.915 1.00 78.44 79 ARG A O 1
ATOM 617 N N . ASP A 1 80 ? -26.183 -8.868 31.947 1.00 78.94 80 ASP A N 1
ATOM 618 C CA . ASP A 1 80 ? -26.772 -10.153 32.317 1.00 78.94 80 ASP A CA 1
ATOM 619 C C . ASP A 1 80 ? -26.303 -10.631 33.710 1.00 78.94 80 ASP A C 1
ATOM 621 O O . ASP A 1 80 ? -26.914 -11.539 34.270 1.00 78.94 80 ASP A O 1
ATOM 625 N N . MET A 1 81 ? -25.271 -9.999 34.288 1.00 75.31 81 MET A N 1
ATOM 626 C CA . MET A 1 81 ? -24.809 -10.239 35.662 1.00 75.31 81 MET A CA 1
ATOM 627 C C . MET A 1 81 ? -25.734 -9.601 36.704 1.00 75.31 81 MET A C 1
ATOM 629 O O . MET A 1 81 ? -26.256 -8.500 36.527 1.00 75.31 81 MET A O 1
ATOM 633 N N . SER A 1 82 ? -25.900 -10.293 37.826 1.00 70.44 82 SER A N 1
ATOM 634 C CA . SER A 1 82 ? -26.626 -9.809 39.002 1.00 70.44 82 SER A CA 1
ATOM 635 C C . SER A 1 82 ? -25.809 -8.802 39.827 1.00 70.44 82 SER A C 1
ATOM 637 O O . SER A 1 82 ? -24.581 -8.736 39.737 1.00 70.44 82 SER A O 1
ATOM 639 N N . ASP A 1 83 ? -26.486 -8.011 40.668 1.00 75.44 83 ASP A N 1
ATOM 640 C CA . ASP A 1 83 ? -25.845 -6.970 41.487 1.00 75.44 83 ASP A CA 1
ATOM 641 C C . ASP A 1 83 ? -24.774 -7.538 42.442 1.00 75.44 83 ASP A C 1
ATOM 643 O O . ASP A 1 83 ? -23.753 -6.886 42.673 1.00 75.44 83 ASP A O 1
ATOM 647 N N . GLU A 1 84 ? -24.959 -8.758 42.963 1.00 71.94 84 GLU A N 1
ATOM 648 C CA . GLU A 1 84 ? -23.946 -9.449 43.773 1.00 71.94 84 GLU A CA 1
ATOM 649 C C . GLU A 1 84 ? -22.691 -9.812 42.956 1.00 71.94 84 GLU A C 1
ATOM 651 O O . GLU A 1 84 ? -21.568 -9.554 43.398 1.00 71.94 84 GLU A O 1
ATOM 656 N N . GLU A 1 85 ? -22.864 -10.339 41.742 1.00 69.56 85 GLU A N 1
ATOM 657 C CA . GLU A 1 85 ? -21.759 -10.724 40.852 1.00 69.56 85 GLU A CA 1
ATOM 658 C C . GLU A 1 85 ? -20.970 -9.497 40.361 1.00 69.56 85 GLU A C 1
ATOM 660 O O . GLU A 1 85 ? -19.749 -9.548 40.198 1.00 69.56 85 GLU A O 1
ATOM 665 N N . LEU A 1 86 ? -21.639 -8.352 40.181 1.00 73.50 86 LEU A N 1
ATOM 666 C CA . LEU A 1 86 ? -20.991 -7.082 39.836 1.00 73.50 86 LEU A CA 1
ATOM 667 C C . LEU A 1 86 ? -20.100 -6.552 40.969 1.00 73.50 86 LEU A C 1
ATOM 669 O O . LEU A 1 86 ? -19.044 -5.964 40.710 1.00 73.50 86 LEU A O 1
ATOM 673 N N . VAL A 1 87 ? -20.503 -6.752 42.227 1.00 74.88 87 VAL A N 1
ATOM 674 C CA . VAL A 1 87 ? -19.705 -6.360 43.398 1.00 74.88 87 VAL A CA 1
ATOM 675 C C . VAL A 1 87 ? -18.458 -7.234 43.518 1.00 74.88 87 VAL A C 1
ATOM 677 O O . VAL A 1 87 ? -17.368 -6.701 43.745 1.00 74.88 87 VAL A O 1
ATOM 680 N N . GLU A 1 88 ? -18.590 -8.541 43.295 1.00 72.62 88 GLU A N 1
ATOM 681 C CA . GLU A 1 88 ? -17.461 -9.474 43.278 1.00 72.62 88 GLU A CA 1
ATOM 682 C C . GLU A 1 88 ? -16.478 -9.156 42.141 1.00 72.62 88 GLU A C 1
ATOM 684 O O . GLU A 1 88 ? -15.268 -9.042 42.369 1.00 72.62 88 GLU A O 1
ATOM 689 N N . LEU A 1 89 ? -16.988 -8.900 40.931 1.00 68.62 89 LEU A N 1
ATOM 690 C CA . LEU A 1 89 ? -16.176 -8.514 39.777 1.00 68.62 89 LEU A CA 1
ATOM 691 C C . LEU A 1 89 ? -15.403 -7.211 40.036 1.00 68.62 89 LEU A C 1
ATOM 693 O O . LEU A 1 89 ? -14.209 -7.120 39.747 1.00 68.62 89 LEU A O 1
ATOM 697 N N . LYS A 1 90 ? -16.053 -6.209 40.640 1.00 72.00 90 LYS A N 1
ATOM 698 C CA . LYS A 1 90 ? -15.416 -4.942 41.029 1.00 72.00 90 LYS A CA 1
ATOM 699 C C . LYS A 1 90 ? -14.314 -5.149 42.069 1.00 72.00 90 LYS A C 1
ATOM 701 O O . LYS A 1 90 ? -13.271 -4.499 41.991 1.00 72.00 90 LYS A O 1
ATOM 706 N N . GLN A 1 91 ? -14.535 -6.031 43.042 1.00 69.19 91 GLN A N 1
ATOM 707 C CA . GLN A 1 91 ? -13.557 -6.327 44.087 1.00 69.19 91 GLN A CA 1
ATOM 708 C C . GLN A 1 91 ? -12.317 -7.035 43.519 1.00 69.19 91 GLN A C 1
ATOM 710 O O . GLN A 1 91 ? -11.201 -6.718 43.931 1.00 69.19 91 GLN A O 1
ATOM 715 N N . ARG A 1 92 ? -12.500 -7.920 42.530 1.00 65.56 92 ARG A N 1
ATOM 716 C CA . ARG A 1 92 ? -11.412 -8.622 41.826 1.00 65.56 92 ARG A CA 1
ATOM 717 C C . ARG A 1 92 ? -10.632 -7.697 40.884 1.00 65.56 92 ARG A C 1
ATOM 719 O O . ARG A 1 92 ? -9.409 -7.646 40.977 1.00 65.56 92 ARG A O 1
ATOM 726 N N . LEU A 1 93 ? -11.317 -6.883 40.074 1.00 67.50 93 LEU A N 1
ATOM 727 C CA . LEU A 1 93 ? -10.689 -5.895 39.177 1.00 67.50 93 LEU A CA 1
ATOM 728 C C . LEU A 1 93 ? -9.897 -4.817 39.928 1.00 67.50 93 LEU A C 1
ATOM 730 O O . LEU A 1 93 ? -8.897 -4.311 39.430 1.00 67.50 93 LEU A O 1
ATOM 734 N N . SER A 1 94 ? -10.326 -4.457 41.140 1.00 66.50 94 SER A N 1
ATOM 735 C CA . SER A 1 94 ? -9.601 -3.495 41.973 1.00 66.50 94 SER A CA 1
ATOM 736 C C . SER A 1 94 ? -8.339 -4.084 42.624 1.00 66.50 94 SER A C 1
ATOM 738 O O . SER A 1 94 ? -7.582 -3.330 43.238 1.00 66.50 94 SER A O 1
ATOM 740 N N . GLY A 1 95 ? -8.130 -5.404 42.537 1.00 61.94 95 GLY A N 1
ATOM 741 C CA . GLY A 1 95 ? -7.058 -6.136 43.214 1.00 61.94 95 GLY A CA 1
ATOM 742 C C . GLY A 1 95 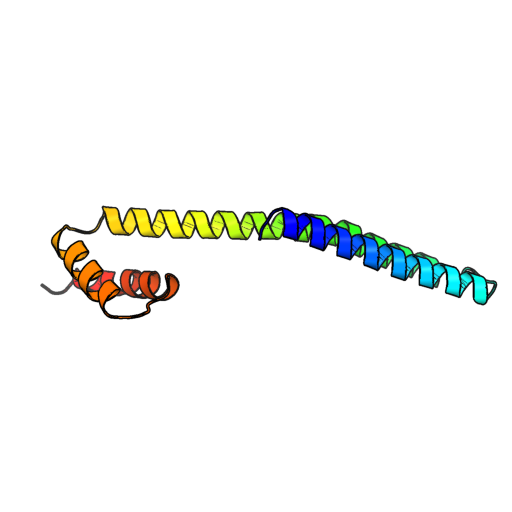? -5.851 -6.509 42.346 1.00 61.94 95 GLY A C 1
ATOM 743 O O . GLY A 1 95 ? -4.828 -6.898 42.906 1.00 61.94 95 GLY A O 1
ATOM 744 N N . GLY A 1 96 ? -5.918 -6.386 41.017 1.00 54.50 96 GLY A N 1
ATOM 745 C CA . GLY A 1 96 ? -4.821 -6.819 40.148 1.00 54.50 96 GLY A CA 1
ATOM 746 C C . GLY A 1 96 ? -4.942 -6.353 38.700 1.00 54.50 96 GLY A C 1
ATOM 747 O O . GLY A 1 96 ? -6.035 -6.249 38.158 1.00 54.50 96 GLY A O 1
ATOM 748 N N . ASP A 1 97 ? -3.782 -6.059 38.115 1.00 48.38 97 ASP A N 1
ATOM 749 C CA . ASP A 1 97 ? -3.521 -5.545 36.764 1.00 48.38 97 ASP A CA 1
ATOM 750 C C . ASP A 1 97 ? -3.957 -6.539 35.669 1.00 48.38 97 ASP A C 1
ATOM 752 O O . ASP A 1 97 ? -3.141 -7.244 35.076 1.00 48.38 97 ASP A O 1
ATOM 756 N N . GLU A 1 98 ? -5.264 -6.659 35.441 1.00 53.81 98 GLU A N 1
ATOM 757 C CA . GLU A 1 98 ? -5.820 -7.598 34.469 1.00 53.81 98 GLU A CA 1
ATOM 758 C C . GLU A 1 98 ? -6.255 -6.905 33.170 1.00 53.81 98 GLU A C 1
ATOM 760 O O . GLU A 1 98 ? -7.085 -5.994 33.135 1.00 53.81 98 GLU A O 1
ATOM 765 N N . SER A 1 99 ? -5.662 -7.363 32.065 1.00 55.00 99 SER A N 1
ATOM 766 C CA . SER A 1 99 ? -5.972 -6.916 30.706 1.00 55.00 99 SER A CA 1
ATOM 767 C C . SER A 1 99 ? -7.383 -7.341 30.265 1.00 55.00 99 SER A C 1
ATOM 769 O O . SER A 1 99 ? -7.891 -8.380 30.669 1.00 55.00 99 SER A O 1
ATOM 771 N N . ALA A 1 100 ? -8.015 -6.595 29.354 1.00 55.09 100 ALA A N 1
ATOM 772 C CA . ALA A 1 100 ? -9.364 -6.916 28.860 1.00 55.09 100 ALA A CA 1
ATOM 773 C C . ALA A 1 100 ? -9.504 -8.330 28.242 1.00 55.09 100 ALA A C 1
ATOM 775 O O . ALA A 1 100 ? -10.612 -8.856 28.167 1.00 55.09 100 ALA A O 1
ATOM 776 N N . GLU A 1 101 ? -8.400 -8.942 27.798 1.00 54.66 101 GLU A N 1
ATOM 777 C CA . GLU A 1 101 ? -8.369 -10.320 27.292 1.00 54.66 101 GLU A CA 1
ATOM 778 C C . GLU A 1 101 ? -8.541 -11.346 28.431 1.00 54.66 101 GLU A C 1
ATOM 780 O O . GLU A 1 101 ? -9.300 -12.296 28.264 1.00 54.66 101 GLU A O 1
ATOM 785 N N . SER A 1 102 ? -7.925 -11.128 29.604 1.00 58.62 102 SER A N 1
ATOM 786 C CA . SER A 1 102 ? -8.057 -12.028 30.763 1.00 58.62 102 SER A CA 1
ATOM 787 C C . SER A 1 102 ? -9.438 -11.940 31.407 1.00 58.62 102 SER A C 1
ATOM 789 O O . SER A 1 102 ? -9.976 -12.950 31.840 1.00 58.62 102 SER A O 1
ATOM 791 N N . VAL A 1 103 ? -10.067 -10.763 31.384 1.00 60.78 103 VAL A N 1
ATOM 792 C CA . VAL A 1 103 ? -11.444 -10.582 31.874 1.00 60.78 103 VAL A CA 1
ATOM 793 C C . VAL A 1 103 ? -12.453 -11.366 31.022 1.00 60.78 103 VAL A C 1
ATOM 795 O O . VAL A 1 103 ? -13.392 -11.943 31.559 1.00 60.78 103 VAL A O 1
ATOM 798 N N . ILE A 1 104 ? -12.263 -11.432 29.698 1.00 58.06 104 ILE A N 1
ATOM 799 C CA . ILE A 1 104 ? -13.134 -12.213 28.799 1.00 58.06 104 ILE A CA 1
ATOM 800 C C . ILE A 1 104 ? -12.936 -13.722 28.990 1.00 58.06 104 ILE A C 1
ATOM 802 O O . ILE A 1 104 ? -13.906 -14.465 28.858 1.00 58.06 104 ILE A O 1
ATOM 806 N N . ASP A 1 105 ? -11.711 -14.166 29.273 1.00 57.59 105 ASP A N 1
ATOM 807 C CA . ASP A 1 105 ? -11.394 -15.576 29.531 1.00 57.59 105 ASP A CA 1
ATOM 808 C C . ASP A 1 105 ? -11.987 -16.033 30.878 1.00 57.59 105 ASP A C 1
ATOM 810 O O . ASP A 1 105 ? -12.672 -17.049 30.947 1.00 57.59 105 ASP A O 1
ATOM 814 N N . LEU A 1 106 ? -11.867 -15.199 31.919 1.00 54.88 106 LEU A N 1
ATOM 815 C CA . LEU A 1 106 ? -12.468 -15.433 33.239 1.00 54.88 106 LEU A CA 1
ATOM 816 C C . LEU A 1 106 ? -14.006 -15.434 33.205 1.00 54.88 106 LEU A C 1
ATOM 818 O O . LEU A 1 106 ? -14.639 -16.271 33.837 1.00 54.88 106 LEU A O 1
ATOM 822 N N . LEU A 1 107 ? -14.625 -14.536 32.432 1.00 57.56 107 LEU A N 1
ATOM 823 C CA . LEU A 1 107 ? -16.083 -14.514 32.232 1.00 57.56 107 LEU A CA 1
ATOM 824 C C . LEU A 1 107 ? -16.577 -15.611 31.269 1.00 57.56 107 LEU A C 1
ATOM 826 O O . LEU A 1 107 ? -17.779 -15.857 31.179 1.00 57.56 107 LEU A O 1
ATOM 830 N N . GLY A 1 108 ? -15.676 -16.213 30.488 1.00 48.34 108 GLY A N 1
ATOM 831 C CA . GLY A 1 108 ? -15.980 -17.250 29.504 1.00 48.34 108 GLY A CA 1
ATOM 832 C C . GLY A 1 108 ? -15.990 -18.665 30.082 1.00 48.34 108 GLY A C 1
ATOM 833 O O . GLY A 1 108 ? -16.743 -19.495 29.572 1.00 48.34 108 GLY A O 1
ATOM 834 N N . ASP A 1 109 ? -15.201 -18.916 31.130 1.00 48.81 109 ASP A N 1
ATOM 835 C CA . ASP A 1 109 ? -15.081 -20.228 31.786 1.00 48.81 109 ASP A CA 1
ATOM 836 C C . ASP A 1 109 ? -16.074 -20.398 32.961 1.00 48.81 109 ASP A C 1
ATOM 838 O O . ASP A 1 109 ? -16.583 -21.492 33.204 1.00 48.81 109 ASP A O 1
ATOM 842 N N . ASP A 1 110 ? -16.491 -19.307 33.618 1.00 48.06 110 ASP A N 1
ATOM 843 C CA . A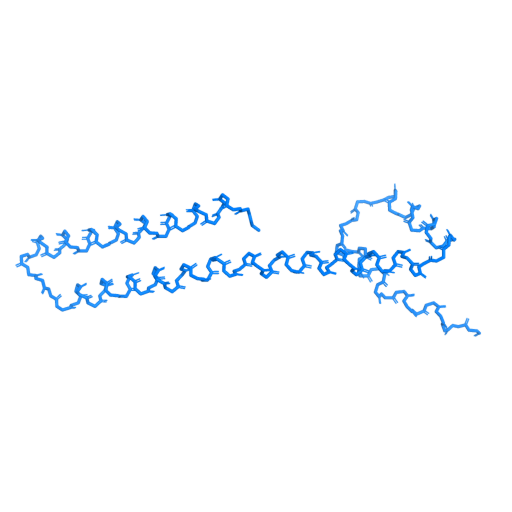SP A 1 110 ? -17.370 -19.360 34.806 1.00 48.06 110 ASP A CA 1
ATOM 844 C C . ASP A 1 110 ? -18.880 -19.506 34.498 1.00 48.06 110 ASP A C 1
ATOM 846 O O . ASP A 1 110 ? -19.732 -19.420 35.385 1.00 48.06 110 ASP A O 1
ATOM 850 N N . GLY A 1 111 ? -19.237 -19.874 33.261 1.00 43.59 111 GLY A N 1
ATOM 851 C CA . GLY A 1 111 ? -20.551 -20.463 32.963 1.00 43.59 111 GLY A CA 1
ATOM 852 C C . GLY A 1 111 ? -20.791 -21.816 33.661 1.00 43.59 111 GLY A C 1
ATOM 853 O O . GLY A 1 111 ? -21.899 -22.354 33.604 1.00 43.59 111 GLY A O 1
ATOM 854 N N . GLU A 1 112 ? -19.778 -22.376 34.333 1.00 42.97 112 GLU A N 1
ATOM 855 C CA . GLU A 1 112 ? -19.858 -23.652 35.051 1.00 42.97 112 GLU A CA 1
ATOM 856 C C . GLU A 1 112 ? -20.249 -23.545 36.542 1.00 42.97 112 GLU A C 1
ATOM 858 O O . GLU A 1 112 ? -20.357 -24.570 37.217 1.00 42.97 112 GLU A O 1
ATOM 863 N N . LEU A 1 113 ? -20.569 -22.358 37.079 1.00 46.56 113 LEU A N 1
ATOM 864 C CA . LEU A 1 113 ? -21.164 -22.257 38.428 1.00 46.56 113 LEU A CA 1
ATOM 865 C C . LEU A 1 113 ? -22.686 -22.500 38.451 1.00 46.56 113 LEU A C 1
ATOM 867 O O . LEU A 1 113 ? -23.275 -22.672 39.517 1.00 46.56 113 LEU A O 1
ATOM 871 N N . ALA A 1 114 ? -23.328 -22.637 37.287 1.00 46.34 114 ALA A N 1
ATOM 872 C CA . ALA A 1 114 ? -24.761 -22.927 37.174 1.00 46.34 114 ALA A CA 1
ATOM 873 C C . ALA A 1 114 ? -25.127 -24.425 37.272 1.00 46.34 114 ALA A C 1
ATOM 875 O O . ALA A 1 114 ? -26.288 -24.790 37.061 1.00 46.34 114 ALA A O 1
ATOM 876 N N . ARG A 1 115 ? -24.181 -25.333 37.572 1.00 42.72 115 ARG A N 1
ATOM 877 C CA . ARG A 1 115 ? -24.493 -26.775 37.625 1.00 42.72 115 ARG A CA 1
ATOM 878 C C . ARG A 1 115 ? -23.785 -27.569 38.717 1.00 42.72 115 ARG A C 1
ATOM 880 O O . ARG A 1 115 ? -23.246 -28.640 38.454 1.00 42.72 115 ARG A O 1
ATOM 887 N N . ARG A 1 116 ? -23.904 -27.130 39.967 1.00 35.44 116 ARG A N 1
ATOM 888 C CA . ARG A 1 116 ? -23.913 -28.053 41.113 1.00 35.44 116 ARG A CA 1
ATOM 889 C C . ARG A 1 116 ? -25.008 -27.647 42.096 1.00 35.44 116 ARG A C 1
ATOM 891 O O . ARG A 1 116 ? -24.793 -26.814 42.968 1.00 35.44 116 ARG A O 1
ATOM 898 N N . GLY A 1 117 ? -26.192 -28.222 41.879 1.00 38.28 117 GLY A N 1
ATOM 899 C CA . GLY A 1 117 ? -27.123 -28.526 42.967 1.00 38.28 117 GLY A CA 1
ATOM 900 C C . GLY A 1 117 ? -26.654 -29.747 43.746 1.00 38.28 117 GLY A C 1
ATOM 901 O O . GLY A 1 117 ? -25.809 -30.499 43.202 1.00 38.28 117 GLY A O 1
#

Secondary structure (DSSP, 8-state):
--HHHHHHHHHHHHHHHHHHHHHHHHHHHHHT---HHHHHHHHHHHHHHHHHHHHHHHHHHHHHHHHHHHHHHHHHHHHHS-HHHHHHHHHHHTTS---HHHHHHHHHHGGGGG---

Foldseek 3Di:
DDPVVLVVVLVVLVVVLVVVLVVLVVVCVVVVHDDVVSVVVNCVSVVCSVVVSVVSVVVVVVVVVVVVVLVVVVVVLCVPDDPVVVVVVVVVVVPDDDDSVVVCVVSVPVVPVVDDD

Sequence (117 aa):
MSESNRATLTFVLWLFSAVVLGALFISAAAQGELTPWHVVLAFVVLGLAVVGTPYILGQSRSEAEHEKTKRRRIDNLLRDMSDEELVELKQRLSGGDESAESVIDLLGDDGELARRG

Mean predicted aligned error: 14.57 Å

Nearest PDB structures (foldseek):
  2f66-assembly3_A  TM=7.679E-01  e=7.573E+00  Saccharomyces cerevisiae
  5uh7-assembly1_A  TM=4.110E-01  e=6.654E+00  Mycobacterium tuberculosis H37Rv

pLDDT: mean 76.86, std 16.35, range [35.44, 96.69]